Protein AF-A0A7V5J261-F1 (afdb_monomer)

Structure (mmCIF, N/CA/C/O backbone):
data_AF-A0A7V5J261-F1
#
_entry.id   AF-A0A7V5J261-F1
#
loop_
_atom_site.group_PDB
_atom_site.id
_atom_site.type_symbol
_atom_site.label_atom_id
_atom_site.label_alt_id
_atom_site.label_comp_id
_atom_site.label_asym_id
_atom_site.label_entity_id
_atom_site.label_seq_id
_atom_site.pdbx_PDB_ins_code
_atom_site.Cartn_x
_atom_site.Cartn_y
_atom_site.Cartn_z
_atom_site.occupancy
_atom_site.B_iso_or_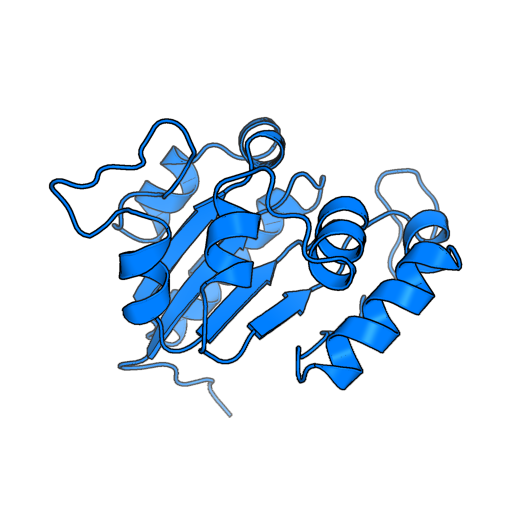equiv
_atom_site.auth_seq_id
_atom_site.auth_comp_id
_atom_site.auth_asym_id
_atom_site.auth_atom_id
_atom_site.pdbx_PDB_model_num
ATOM 1 N N . MET A 1 1 ? -22.155 8.814 -12.019 1.00 53.19 1 MET A N 1
ATOM 2 C CA . MET A 1 1 ? -22.390 8.229 -10.685 1.00 53.19 1 MET A CA 1
ATOM 3 C C . MET A 1 1 ? -21.335 8.821 -9.771 1.00 53.19 1 MET A C 1
ATOM 5 O O . MET A 1 1 ? -20.159 8.635 -10.063 1.00 53.19 1 MET A O 1
ATOM 9 N N . GLU A 1 2 ? -21.714 9.627 -8.778 1.00 73.31 2 GLU A N 1
ATOM 10 C CA . GLU A 1 2 ? -20.748 10.052 -7.756 1.00 73.31 2 GLU A CA 1
ATOM 11 C C . GLU A 1 2 ? -20.344 8.819 -6.943 1.00 73.31 2 GLU A C 1
ATOM 13 O O . GLU A 1 2 ? -21.194 8.033 -6.525 1.00 73.31 2 GLU A O 1
ATOM 18 N N . LEU A 1 3 ? -19.038 8.598 -6.810 1.00 83.12 3 LEU A N 1
ATOM 19 C CA . LEU A 1 3 ? -18.487 7.495 -6.031 1.00 83.12 3 LEU A CA 1
ATOM 20 C C . LEU A 1 3 ? -18.782 7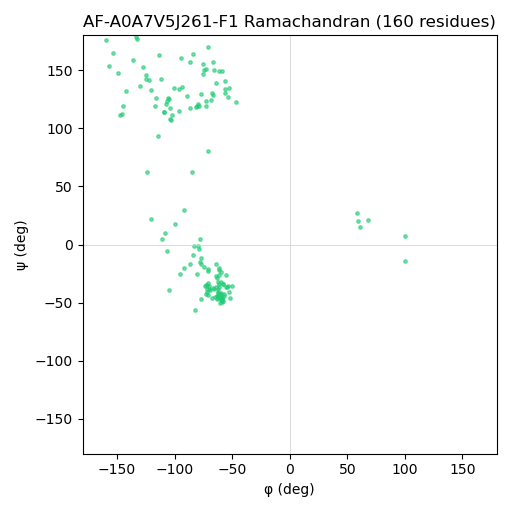.755 -4.545 1.00 83.12 3 LEU A C 1
ATOM 22 O O . LEU A 1 3 ? -18.391 8.802 -4.036 1.00 83.12 3 LEU A O 1
ATOM 26 N N . ASN A 1 4 ? -19.437 6.817 -3.858 1.00 91.19 4 ASN A N 1
ATOM 27 C CA . ASN A 1 4 ? -19.704 6.896 -2.420 1.00 91.19 4 ASN A CA 1
ATOM 28 C C . ASN A 1 4 ? -19.000 5.737 -1.701 1.00 91.19 4 ASN A C 1
ATOM 30 O O . ASN A 1 4 ? -19.273 4.573 -1.984 1.00 91.19 4 ASN A O 1
ATOM 34 N N . LEU A 1 5 ? -18.086 6.081 -0.798 1.00 95.06 5 LEU A N 1
ATOM 35 C CA . LEU A 1 5 ? -17.282 5.183 0.033 1.00 95.06 5 LEU A CA 1
ATOM 36 C C . LEU A 1 5 ? -17.519 5.440 1.530 1.00 95.06 5 LEU A C 1
ATOM 38 O O . LEU A 1 5 ? -16.673 5.122 2.363 1.00 95.06 5 LEU A O 1
ATOM 42 N N . SER A 1 6 ? -18.658 6.038 1.881 1.00 94.88 6 SER A N 1
ATOM 43 C CA . SER A 1 6 ? -19.034 6.286 3.273 1.00 94.88 6 SER A CA 1
ATOM 44 C C . SER A 1 6 ? -19.047 4.977 4.068 1.00 94.88 6 SER A C 1
ATOM 46 O O . SER A 1 6 ? -19.483 3.944 3.559 1.00 94.88 6 SER A O 1
ATOM 48 N N . ASN A 1 7 ? -18.569 5.019 5.315 1.00 94.19 7 ASN A N 1
ATOM 49 C CA . ASN A 1 7 ? -18.398 3.848 6.192 1.00 94.19 7 ASN A CA 1
ATOM 50 C C . ASN A 1 7 ? -17.463 2.757 5.634 1.00 94.19 7 ASN A C 1
ATOM 52 O O . ASN A 1 7 ? -17.549 1.612 6.064 1.00 94.19 7 ASN A O 1
ATOM 56 N N . THR A 1 8 ? -16.588 3.091 4.679 1.00 97.25 8 THR A N 1
ATOM 57 C CA . THR A 1 8 ? -15.565 2.171 4.163 1.00 97.25 8 THR A CA 1
ATOM 58 C C . THR A 1 8 ? -14.198 2.572 4.698 1.00 97.25 8 THR A C 1
ATOM 60 O O . THR A 1 8 ? -13.765 3.712 4.501 1.00 97.25 8 THR A O 1
ATOM 63 N N . LYS A 1 9 ? -13.484 1.632 5.320 1.00 98.12 9 LYS A N 1
ATOM 64 C CA . LYS A 1 9 ? -12.098 1.829 5.749 1.00 98.12 9 LYS A CA 1
ATOM 65 C C . LYS A 1 9 ? -11.127 1.275 4.715 1.00 98.12 9 LYS A C 1
ATOM 67 O O . LYS A 1 9 ? -11.064 0.071 4.479 1.00 98.12 9 LYS A O 1
ATOM 72 N N . ILE A 1 10 ? -10.337 2.146 4.100 1.00 98.56 10 ILE A N 1
ATOM 73 C CA . ILE A 1 10 ? -9.350 1.771 3.086 1.00 98.56 10 ILE A CA 1
ATOM 74 C C . ILE A 1 10 ? -7.959 1.831 3.696 1.00 98.56 10 ILE A C 1
ATOM 76 O O . ILE A 1 10 ? -7.530 2.872 4.190 1.00 98.56 10 ILE A O 1
ATOM 80 N N . LEU A 1 11 ? -7.230 0.722 3.601 1.00 98.81 11 LEU A N 1
ATOM 81 C CA . LEU A 1 11 ? -5.791 0.723 3.805 1.00 98.81 11 LEU A CA 1
ATOM 82 C C . LEU A 1 11 ? -5.111 1.061 2.474 1.00 98.81 11 LEU A C 1
ATOM 84 O O . LEU A 1 11 ? -5.252 0.319 1.503 1.00 98.81 11 LEU A O 1
ATOM 88 N N . LEU A 1 12 ? -4.391 2.177 2.410 1.00 98.88 12 LEU A N 1
ATOM 89 C CA . LEU A 1 12 ? -3.636 2.617 1.241 1.00 98.88 12 LEU A CA 1
ATOM 90 C C . LEU A 1 12 ? -2.144 2.321 1.433 1.00 98.88 12 LEU A C 1
ATOM 92 O O . LEU A 1 12 ? -1.470 2.940 2.252 1.00 98.88 12 LEU A O 1
ATOM 96 N N . GLY A 1 13 ? -1.628 1.381 0.650 1.00 98.88 13 GLY A N 1
ATOM 97 C CA . GLY A 1 13 ? -0.221 1.022 0.569 1.00 98.88 13 GLY A CA 1
ATOM 98 C C . GLY A 1 13 ? 0.532 1.844 -0.470 1.00 98.88 13 GLY A C 1
ATOM 99 O O . GLY A 1 13 ? 0.150 1.871 -1.640 1.00 98.88 13 GLY A O 1
ATOM 100 N N . VAL A 1 14 ? 1.641 2.460 -0.067 1.00 98.88 14 VAL A N 1
ATOM 101 C CA . VAL A 1 14 ? 2.491 3.279 -0.942 1.00 98.88 14 VAL A CA 1
ATOM 102 C C . VAL A 1 14 ? 3.872 2.638 -1.068 1.00 98.88 14 VAL A C 1
ATOM 104 O O . VAL A 1 14 ? 4.542 2.360 -0.071 1.00 98.88 14 VAL A O 1
ATOM 107 N N . THR A 1 15 ? 4.313 2.401 -2.307 1.00 98.81 15 THR A N 1
ATOM 108 C CA . THR A 1 15 ? 5.625 1.800 -2.608 1.00 98.81 15 THR A CA 1
ATOM 109 C C . THR A 1 15 ? 6.563 2.789 -3.311 1.00 98.81 15 THR A C 1
ATOM 111 O O . THR A 1 15 ? 6.125 3.821 -3.820 1.00 98.81 15 THR A O 1
ATOM 114 N N . GLY A 1 16 ? 7.868 2.495 -3.320 1.00 97.81 16 GLY A N 1
ATOM 115 C CA . GLY A 1 16 ? 8.916 3.383 -3.845 1.00 97.81 16 GLY A CA 1
ATOM 116 C C . GLY A 1 16 ? 8.933 3.541 -5.367 1.00 97.81 16 GLY A C 1
ATOM 117 O O . GLY A 1 16 ? 9.747 2.921 -6.045 1.00 97.81 16 GLY A O 1
ATOM 118 N N . SER A 1 17 ? 8.055 4.391 -5.892 1.00 96.56 17 SER A N 1
ATOM 119 C CA . SER A 1 17 ? 7.994 4.808 -7.296 1.00 96.56 17 SER A CA 1
ATOM 120 C C . SER A 1 17 ? 7.984 6.333 -7.378 1.00 96.56 17 SER A C 1
ATOM 122 O O . SER A 1 17 ? 7.427 6.992 -6.501 1.00 96.56 17 SER A O 1
ATOM 124 N N . ILE A 1 18 ? 8.481 6.903 -8.481 1.00 94.00 18 ILE A N 1
ATOM 125 C CA . ILE A 1 18 ? 8.322 8.337 -8.768 1.00 94.00 18 ILE A CA 1
ATOM 126 C C . ILE A 1 18 ? 6.851 8.767 -8.751 1.00 94.00 18 ILE A C 1
ATOM 128 O O . ILE A 1 18 ? 6.543 9.906 -8.433 1.00 94.00 18 ILE A O 1
ATOM 132 N N . SER A 1 19 ? 5.912 7.859 -9.027 1.00 95.25 19 SER A N 1
ATOM 133 C CA . SER A 1 19 ? 4.477 8.139 -8.949 1.00 95.25 19 SER A CA 1
ATOM 134 C C . SER A 1 19 ? 3.913 8.141 -7.521 1.00 95.25 19 SER A C 1
ATOM 136 O O . SER A 1 19 ? 2.700 8.277 -7.376 1.00 95.25 19 SER A O 1
ATOM 138 N N . ALA A 1 20 ? 4.732 7.991 -6.473 1.00 97.75 20 ALA A N 1
ATOM 139 C CA . ALA A 1 20 ? 4.277 7.996 -5.080 1.00 97.75 20 ALA A CA 1
ATOM 140 C C . ALA A 1 20 ? 3.551 9.297 -4.703 1.00 97.75 20 ALA A C 1
ATOM 142 O O . ALA A 1 20 ? 2.552 9.241 -3.996 1.00 97.75 20 ALA A O 1
ATOM 143 N N . TYR A 1 21 ? 3.945 10.453 -5.254 1.00 96.56 21 TYR A N 1
ATOM 144 C CA . TYR A 1 21 ? 3.227 11.719 -5.020 1.00 96.56 21 TYR A CA 1
ATOM 145 C C . TYR A 1 21 ? 1.769 11.688 -5.510 1.00 96.56 21 TYR A C 1
ATOM 147 O O . TYR A 1 21 ? 0.917 12.384 -4.964 1.00 96.56 21 TYR A O 1
ATOM 155 N N . LYS A 1 22 ? 1.443 10.853 -6.509 1.00 97.06 22 LYS A N 1
ATOM 156 C CA . LYS A 1 22 ? 0.060 10.685 -6.986 1.00 97.06 22 LYS A CA 1
ATOM 157 C C . LYS A 1 22 ? -0.805 9.936 -5.972 1.00 97.06 22 LYS A C 1
ATOM 159 O O . LYS A 1 22 ? -2.023 10.088 -6.006 1.00 97.06 22 LYS A O 1
ATOM 164 N N . ALA A 1 23 ? -0.204 9.172 -5.056 1.00 98.19 23 ALA A N 1
ATOM 165 C CA . ALA A 1 23 ? -0.936 8.510 -3.981 1.00 98.19 23 ALA A CA 1
ATOM 166 C C . ALA A 1 23 ? -1.585 9.524 -3.020 1.00 98.19 23 ALA A C 1
ATOM 168 O O . ALA A 1 23 ? -2.646 9.237 -2.473 1.00 98.19 23 ALA A O 1
ATOM 169 N N . CYS A 1 24 ? -1.023 10.732 -2.882 1.00 98.19 24 CYS A N 1
ATOM 170 C CA . CYS A 1 24 ? -1.649 11.824 -2.132 1.00 98.19 24 CYS A CA 1
ATOM 171 C C . CYS A 1 24 ? -3.005 12.219 -2.736 1.00 98.19 24 CYS A C 1
ATOM 173 O O . CYS A 1 24 ? -3.984 12.395 -2.013 1.00 98.19 24 CYS A O 1
ATOM 175 N N . GLU A 1 25 ? -3.084 12.307 -4.068 1.00 97.44 25 GLU A N 1
ATOM 176 C CA . GLU A 1 25 ? -4.343 12.609 -4.756 1.00 97.44 25 GLU A CA 1
ATOM 177 C C . GLU A 1 25 ? -5.323 11.436 -4.665 1.00 97.44 25 GLU A C 1
ATOM 179 O O . GLU A 1 25 ? -6.511 11.652 -4.442 1.00 97.44 25 GLU A O 1
ATOM 184 N N . VAL A 1 26 ? -4.839 10.192 -4.756 1.00 97.44 26 VAL A N 1
ATOM 185 C CA . VAL A 1 26 ? -5.673 8.999 -4.530 1.00 97.44 26 VAL A CA 1
ATOM 186 C C . VAL A 1 26 ? -6.302 9.031 -3.134 1.00 97.44 26 VAL A C 1
ATOM 188 O O . VAL A 1 26 ? -7.517 8.876 -3.020 1.00 97.44 26 VAL A O 1
ATOM 191 N N . ALA A 1 27 ? -5.512 9.299 -2.089 1.00 98.25 27 ALA A N 1
ATOM 192 C CA . ALA A 1 27 ? -6.013 9.437 -0.723 1.00 98.25 27 ALA A CA 1
ATOM 193 C C . ALA A 1 27 ? -7.065 10.553 -0.625 1.00 98.25 27 ALA A C 1
ATOM 195 O O . ALA A 1 27 ? -8.156 10.331 -0.104 1.00 98.25 27 ALA A O 1
ATOM 196 N N . ARG A 1 28 ? -6.784 11.731 -1.199 1.00 97.56 28 ARG A N 1
ATOM 197 C CA . ARG A 1 28 ? -7.713 12.870 -1.201 1.00 97.56 28 ARG A CA 1
ATOM 198 C C . ARG A 1 28 ? -9.041 12.539 -1.885 1.00 97.56 28 ARG A C 1
ATOM 200 O O . ARG A 1 28 ? -10.095 12.921 -1.383 1.00 97.56 28 ARG A O 1
ATOM 207 N N . LEU A 1 29 ? -9.007 11.823 -3.009 1.00 97.19 29 LEU A N 1
ATOM 208 C CA . LEU A 1 29 ? -10.208 11.406 -3.736 1.00 97.19 29 LEU A CA 1
ATOM 209 C C . LEU A 1 29 ? -11.018 10.355 -2.964 1.00 97.19 29 LEU A C 1
ATOM 211 O O . LEU A 1 29 ? -12.244 10.444 -2.947 1.00 97.19 29 LEU A O 1
ATOM 215 N N . MET A 1 30 ? -10.360 9.407 -2.290 1.00 97.50 30 MET A N 1
ATOM 216 C CA . MET A 1 30 ? -11.027 8.433 -1.414 1.00 97.50 30 MET A CA 1
ATOM 217 C C . MET A 1 30 ? -11.710 9.117 -0.223 1.00 97.50 30 MET A C 1
ATOM 219 O O . MET A 1 30 ? -12.876 8.839 0.052 1.00 97.50 30 MET A O 1
ATOM 223 N N . ILE A 1 31 ? -11.027 10.068 0.424 1.00 97.44 31 ILE A N 1
ATOM 224 C CA . ILE A 1 31 ? -11.584 10.871 1.525 1.00 97.44 31 ILE A CA 1
ATOM 225 C C . ILE A 1 31 ? -12.769 11.705 1.037 1.00 97.44 31 ILE A C 1
ATOM 227 O O . ILE A 1 31 ? -13.813 11.732 1.681 1.00 97.44 31 ILE A O 1
ATOM 231 N N . LYS A 1 32 ? -12.649 12.354 -0.130 1.00 96.75 32 LYS A N 1
ATOM 232 C CA . LYS A 1 32 ? -13.745 13.130 -0.731 1.00 96.75 32 LYS A CA 1
ATOM 233 C C . LYS A 1 32 ? -14.975 12.261 -1.019 1.00 96.75 32 LYS A C 1
ATOM 235 O O . LYS A 1 32 ? -16.093 12.753 -0.926 1.00 96.75 32 LYS A O 1
ATOM 240 N N . ALA A 1 33 ? -14.771 10.988 -1.353 1.00 97.06 33 ALA A N 1
ATOM 241 C CA . ALA A 1 33 ? -15.842 10.013 -1.530 1.00 97.06 33 ALA A CA 1
ATOM 242 C C . ALA A 1 33 ? -16.401 9.460 -0.199 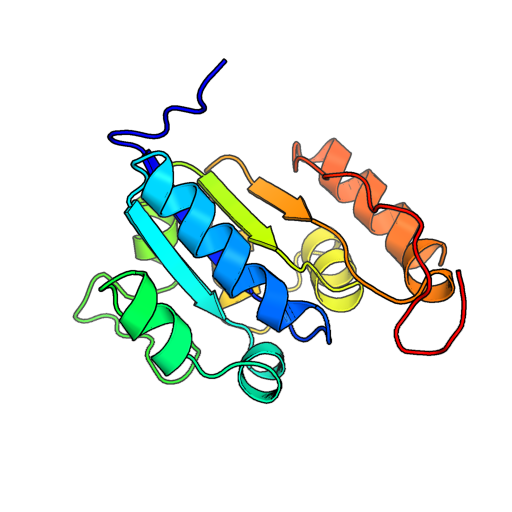1.00 97.06 33 ALA A C 1
ATOM 244 O O . ALA A 1 33 ? -17.367 8.702 -0.230 1.00 97.06 33 ALA A O 1
ATOM 245 N N . GLY A 1 34 ? -15.834 9.832 0.954 1.00 97.00 34 GLY A N 1
ATOM 246 C CA . GLY A 1 34 ? -16.321 9.477 2.292 1.00 97.00 34 GLY A CA 1
ATOM 247 C C . GLY A 1 34 ? -15.594 8.317 2.979 1.00 97.00 34 GLY A C 1
ATOM 248 O O . GLY A 1 34 ? -16.045 7.882 4.036 1.00 97.00 34 GLY A O 1
ATOM 249 N N . ALA A 1 35 ? -14.492 7.812 2.414 1.00 98.00 35 ALA A N 1
ATOM 250 C CA . ALA A 1 35 ? -13.722 6.731 3.031 1.00 98.00 35 ALA A CA 1
ATOM 251 C C . ALA A 1 35 ? -12.874 7.217 4.220 1.00 98.00 35 ALA A C 1
ATOM 253 O O . ALA A 1 35 ? -12.286 8.300 4.173 1.00 98.00 35 ALA A O 1
ATOM 254 N N . GLU A 1 36 ? -12.706 6.362 5.230 1.00 98.12 36 GLU A N 1
ATOM 255 C CA . GLU A 1 36 ? -11.616 6.487 6.203 1.00 98.12 36 GLU A CA 1
ATOM 256 C C . GLU A 1 36 ? -10.347 5.895 5.578 1.00 98.12 36 GLU A C 1
ATOM 258 O O . GLU A 1 36 ? -10.320 4.716 5.224 1.00 98.12 36 GLU A O 1
ATOM 263 N N . VAL A 1 37 ? -9.293 6.700 5.419 1.00 98.50 37 VAL A N 1
ATOM 264 C CA . VAL A 1 37 ? -8.054 6.261 4.761 1.00 98.50 37 VAL A CA 1
ATOM 265 C C . VAL A 1 37 ? -6.937 6.121 5.784 1.00 98.50 37 VAL A C 1
ATOM 267 O O . VAL A 1 37 ? -6.448 7.102 6.337 1.00 98.50 37 VAL A O 1
ATOM 270 N N . GLN A 1 38 ? -6.497 4.888 5.987 1.00 98.56 38 GLN A N 1
ATOM 271 C CA . GLN A 1 38 ? -5.321 4.539 6.768 1.00 98.56 38 GLN A CA 1
ATOM 272 C C . GLN A 1 38 ? -4.167 4.263 5.800 1.00 98.56 38 GLN A C 1
ATOM 274 O O . GLN A 1 38 ? -4.363 3.571 4.807 1.00 98.56 38 GLN A O 1
ATOM 279 N N . VAL A 1 39 ? -2.965 4.785 6.051 1.00 98.81 39 VAL A N 1
ATOM 280 C CA . VAL A 1 39 ? -1.836 4.651 5.110 1.00 98.81 39 VAL A CA 1
ATOM 281 C C . VAL A 1 39 ? -0.748 3.755 5.690 1.00 98.81 39 VAL A C 1
ATOM 283 O O . VAL A 1 39 ? -0.476 3.797 6.890 1.00 98.81 39 VAL A O 1
ATOM 286 N N . ILE A 1 40 ? -0.132 2.955 4.819 1.00 98.88 40 ILE A N 1
ATOM 287 C CA . ILE A 1 40 ? 1.054 2.142 5.089 1.00 98.88 40 ILE A CA 1
ATOM 288 C C . ILE A 1 40 ? 2.103 2.369 3.997 1.00 98.88 40 ILE A C 1
ATOM 290 O O . ILE A 1 40 ? 1.776 2.408 2.809 1.00 98.88 40 ILE A O 1
ATOM 294 N N . MET A 1 41 ? 3.370 2.525 4.373 1.00 98.81 41 MET A N 1
ATOM 295 C CA . MET A 1 41 ? 4.444 2.864 3.434 1.00 98.81 41 MET A CA 1
ATOM 296 C C . MET A 1 41 ? 5.589 1.853 3.494 1.00 98.81 41 MET A C 1
ATOM 298 O O . MET A 1 41 ? 5.953 1.363 4.557 1.00 98.81 41 MET A O 1
ATOM 302 N N . THR A 1 42 ? 6.184 1.546 2.338 1.00 98.81 42 THR A N 1
ATOM 303 C CA . THR A 1 42 ? 7.510 0.898 2.308 1.00 98.81 42 THR A CA 1
ATOM 304 C C . THR A 1 42 ? 8.606 1.915 2.647 1.00 98.81 42 THR A C 1
ATOM 306 O O . THR A 1 42 ? 8.447 3.073 2.247 1.00 98.81 42 THR A O 1
ATOM 309 N N . PRO A 1 43 ? 9.778 1.495 3.163 1.00 98.00 43 PRO A N 1
ATOM 310 C CA . PRO A 1 43 ? 10.917 2.400 3.363 1.00 98.00 43 PRO A CA 1
ATOM 311 C C . PRO A 1 43 ? 11.322 3.172 2.093 1.00 98.00 43 PRO A C 1
ATOM 313 O O . PRO A 1 43 ? 11.669 4.350 2.127 1.00 98.00 43 PRO A O 1
ATOM 316 N N . ASN A 1 44 ? 11.215 2.539 0.918 1.00 98.25 44 ASN A N 1
ATOM 317 C CA . ASN A 1 44 ? 11.520 3.196 -0.357 1.00 98.25 44 ASN A CA 1
ATOM 318 C C . ASN A 1 44 ? 10.488 4.259 -0.767 1.00 98.25 44 ASN A C 1
ATOM 320 O O . ASN A 1 44 ? 10.821 5.129 -1.566 1.00 98.25 44 ASN A O 1
ATOM 324 N N . ALA A 1 45 ? 9.251 4.200 -0.266 1.00 98.44 45 ALA A N 1
ATOM 325 C CA . ALA A 1 45 ? 8.229 5.212 -0.544 1.00 98.44 45 ALA A CA 1
ATOM 326 C C . ALA A 1 45 ? 8.512 6.516 0.208 1.00 98.44 45 ALA A C 1
ATOM 328 O O . ALA A 1 45 ? 8.328 7.593 -0.358 1.00 98.44 45 ALA A O 1
ATOM 329 N N . GLU A 1 46 ? 9.039 6.411 1.432 1.00 98.00 46 GLU A N 1
ATOM 330 C CA . GLU A 1 46 ? 9.392 7.552 2.288 1.00 98.00 46 GLU A CA 1
ATOM 331 C C . GLU A 1 46 ? 10.475 8.452 1.668 1.00 98.00 46 GLU A C 1
ATOM 333 O O . GLU A 1 46 ? 10.574 9.633 1.990 1.00 98.00 46 GLU A O 1
ATOM 338 N N . ARG A 1 47 ? 11.243 7.924 0.704 1.00 97.25 47 ARG A N 1
ATOM 339 C CA . ARG A 1 47 ? 12.229 8.682 -0.085 1.00 97.25 47 ARG A CA 1
ATOM 340 C C . ARG A 1 47 ? 11.607 9.602 -1.140 1.00 97.25 47 ARG A C 1
ATOM 342 O O . ARG A 1 47 ? 12.298 10.489 -1.632 1.00 97.25 47 ARG A O 1
ATOM 349 N N . PHE A 1 48 ? 10.350 9.372 -1.524 1.00 97.88 48 PHE A N 1
ATOM 350 C CA . PHE A 1 48 ? 9.637 10.168 -2.531 1.00 97.88 48 PHE A CA 1
ATOM 351 C C . PHE A 1 48 ? 8.604 11.104 -1.903 1.00 97.88 48 PHE A C 1
ATOM 353 O O . PHE A 1 48 ? 8.431 12.227 -2.368 1.00 97.88 48 PHE A O 1
ATOM 360 N N . VAL A 1 49 ? 7.900 10.635 -0.872 1.00 97.75 49 VAL A N 1
ATOM 361 C CA . VAL A 1 49 ? 6.882 11.395 -0.139 1.00 97.75 49 VAL A CA 1
ATOM 362 C C . VAL A 1 49 ? 7.000 11.031 1.333 1.00 97.75 49 VAL A C 1
ATOM 364 O O . VAL A 1 49 ? 7.060 9.851 1.657 1.00 97.75 49 VAL A O 1
ATOM 367 N N . SER A 1 50 ? 7.020 12.016 2.227 1.00 97.88 50 SER A N 1
ATOM 368 C CA . SER A 1 50 ? 7.098 11.759 3.668 1.00 97.88 50 SER A CA 1
ATOM 369 C C . SER A 1 50 ? 5.769 11.256 4.241 1.00 97.88 50 SER A C 1
ATOM 371 O O . SER A 1 50 ? 4.695 11.673 3.795 1.00 97.88 50 SER A O 1
ATOM 373 N N . ALA A 1 51 ? 5.840 10.439 5.296 1.00 98.19 51 ALA A N 1
ATOM 374 C CA . ALA A 1 51 ? 4.675 10.013 6.073 1.00 98.19 51 ALA A CA 1
ATOM 375 C C . ALA A 1 51 ? 3.828 11.206 6.562 1.00 98.19 51 ALA A C 1
ATOM 377 O O . ALA A 1 51 ? 2.609 11.196 6.404 1.00 98.19 51 ALA A O 1
ATOM 378 N N . LEU A 1 52 ? 4.476 12.287 7.017 1.00 98.31 52 LEU A N 1
ATOM 379 C CA . LEU A 1 52 ? 3.823 13.528 7.461 1.00 98.31 52 LEU A CA 1
ATOM 380 C C . LEU A 1 52 ? 2.805 14.082 6.446 1.00 98.31 52 LEU A C 1
ATOM 382 O O . LEU A 1 52 ? 1.766 14.617 6.830 1.00 98.31 52 LEU A O 1
ATOM 386 N N . THR A 1 53 ? 3.081 13.946 5.144 1.00 98.44 53 THR A N 1
ATOM 387 C CA . THR A 1 53 ? 2.149 14.386 4.092 1.00 98.44 53 THR A CA 1
ATOM 388 C C . THR A 1 53 ? 0.824 13.634 4.184 1.00 98.44 53 THR A C 1
ATOM 390 O O . THR A 1 53 ? -0.243 14.238 4.095 1.00 98.44 53 THR A O 1
ATOM 393 N N . PHE A 1 54 ? 0.880 12.317 4.380 1.00 98.62 54 PHE A N 1
ATOM 394 C CA . PHE A 1 54 ? -0.313 11.492 4.502 1.00 98.62 54 PHE A CA 1
ATOM 395 C C . PHE A 1 54 ? -1.028 11.733 5.827 1.00 98.62 54 PHE A C 1
ATOM 397 O O . PHE A 1 54 ? -2.242 11.882 5.802 1.00 98.62 54 PHE A O 1
ATOM 404 N N . GLU A 1 55 ? -0.308 11.880 6.940 1.00 98.31 55 GLU A N 1
ATOM 405 C CA . GLU A 1 55 ? -0.913 12.205 8.242 1.00 98.31 55 GLU A CA 1
ATOM 406 C C . GLU A 1 55 ? -1.718 13.510 8.187 1.00 98.31 55 GLU A C 1
ATOM 408 O O . GLU A 1 55 ? -2.847 13.588 8.679 1.00 98.31 55 GLU A O 1
ATOM 413 N N . ALA A 1 56 ? -1.171 14.535 7.524 1.00 98.12 56 ALA A N 1
ATOM 414 C CA . ALA A 1 56 ? -1.852 15.811 7.334 1.00 98.12 56 ALA A CA 1
ATOM 415 C C . ALA A 1 56 ? -3.125 15.683 6.475 1.00 98.12 56 ALA A C 1
ATOM 417 O O . ALA A 1 56 ? -4.115 16.371 6.744 1.00 98.12 56 ALA A O 1
ATOM 418 N N . LEU A 1 57 ? -3.107 14.813 5.459 1.00 97.88 57 LEU A N 1
ATOM 419 C CA . LEU A 1 57 ? -4.233 14.582 4.549 1.00 97.88 57 LEU A CA 1
ATOM 420 C C . LEU A 1 57 ? -5.329 13.717 5.177 1.00 97.88 57 LEU A C 1
ATOM 422 O O . LEU A 1 57 ? -6.506 14.052 5.061 1.00 97.88 57 LEU A O 1
ATOM 426 N N . THR A 1 58 ? -4.958 12.607 5.815 1.00 97.69 58 THR A N 1
ATOM 427 C CA . THR A 1 58 ? -5.896 11.584 6.297 1.00 97.69 58 THR A CA 1
ATOM 428 C C . THR A 1 58 ? -6.354 11.810 7.728 1.00 97.69 58 THR A C 1
ATOM 430 O O . THR A 1 58 ? -7.385 11.267 8.117 1.00 97.69 58 THR A O 1
ATOM 433 N N . ARG A 1 59 ? -5.608 12.601 8.512 1.00 97.12 59 ARG A N 1
ATOM 434 C CA . ARG A 1 59 ? -5.792 12.739 9.967 1.00 97.12 59 ARG A CA 1
ATOM 435 C C . ARG A 1 59 ? -5.661 11.406 10.716 1.00 97.12 59 ARG A C 1
ATOM 437 O O . ARG A 1 59 ? -6.234 11.249 11.788 1.00 97.12 59 ARG A O 1
ATOM 444 N N . GLN A 1 60 ? -4.892 10.474 10.155 1.00 97.44 60 GLN A N 1
ATOM 445 C CA . GLN A 1 60 ? -4.562 9.176 10.742 1.00 97.44 60 GLN A CA 1
ATOM 446 C C . GLN A 1 60 ? -3.037 9.017 10.804 1.00 97.44 60 GLN A C 1
ATOM 448 O O . GLN A 1 60 ? -2.357 9.501 9.894 1.00 97.44 60 GLN A O 1
ATOM 453 N N . PRO A 1 61 ? -2.482 8.337 11.824 1.00 97.81 61 PRO A N 1
ATOM 454 C CA . PRO A 1 61 ? -1.055 8.016 11.852 1.00 97.81 61 PRO A CA 1
ATOM 455 C C . PRO A 1 61 ? -0.695 7.124 10.662 1.00 97.81 61 PRO A C 1
ATOM 457 O O . PRO A 1 61 ? -1.524 6.336 10.216 1.00 97.81 61 PRO A O 1
ATOM 460 N N . VAL A 1 62 ? 0.525 7.205 10.140 1.00 98.62 62 VAL A N 1
ATOM 461 C CA . VAL A 1 62 ? 0.967 6.340 9.031 1.00 98.62 62 VAL A CA 1
ATOM 462 C C . VAL A 1 62 ? 1.735 5.144 9.578 1.00 98.62 62 VAL A C 1
ATOM 464 O O . VAL A 1 62 ? 2.628 5.317 10.403 1.00 98.62 62 VAL A O 1
ATOM 467 N N . LEU A 1 63 ? 1.430 3.935 9.096 1.00 98.81 63 LEU A N 1
ATOM 468 C CA . LEU A 1 63 ? 2.207 2.742 9.431 1.00 98.81 63 LEU A CA 1
ATOM 469 C C . LEU A 1 63 ? 3.462 2.652 8.549 1.00 98.81 63 LEU A C 1
ATOM 471 O O . LEU A 1 63 ? 3.384 2.522 7.326 1.00 98.81 63 LEU A O 1
ATOM 475 N N . THR A 1 64 ? 4.619 2.683 9.189 1.00 98.62 64 THR A N 1
ATOM 476 C CA . THR A 1 64 ? 5.943 2.426 8.621 1.00 98.62 64 THR A CA 1
ATOM 477 C C . THR A 1 64 ? 6.682 1.462 9.552 1.00 98.62 64 THR A C 1
ATOM 479 O O . THR A 1 64 ? 6.178 1.093 10.613 1.00 98.62 64 THR A O 1
ATOM 482 N N . GLU A 1 65 ? 7.893 1.048 9.184 1.00 97.25 65 GLU A N 1
ATOM 483 C CA . GLU A 1 65 ? 8.725 0.220 10.070 1.00 97.25 65 GLU A CA 1
ATOM 484 C C . GLU A 1 65 ? 9.106 0.949 11.368 1.00 97.25 65 GLU A C 1
ATOM 486 O O . GLU A 1 65 ? 9.285 0.313 12.401 1.00 97.25 65 GLU A O 1
ATOM 491 N N . SER A 1 66 ? 9.208 2.282 11.338 1.00 97.12 66 SER A N 1
ATOM 492 C CA . SER A 1 66 ? 9.579 3.089 12.505 1.00 97.12 66 SER A CA 1
ATOM 493 C C . SER A 1 66 ? 8.396 3.467 13.396 1.00 97.12 66 SER A C 1
ATOM 495 O O . SER A 1 66 ? 8.614 3.861 14.542 1.00 97.12 66 SER A O 1
ATOM 497 N N . THR A 1 67 ? 7.163 3.361 12.896 1.00 98.12 67 THR A N 1
ATOM 498 C CA . THR A 1 67 ? 5.949 3.729 13.641 1.00 98.12 67 THR A CA 1
ATOM 499 C C . THR A 1 67 ? 5.127 2.531 14.108 1.00 98.12 67 THR A C 1
ATOM 501 O O . THR A 1 67 ? 4.155 2.727 14.838 1.00 98.12 67 THR A O 1
ATOM 504 N N . GLU A 1 68 ? 5.494 1.302 13.724 1.00 98.06 68 GLU A N 1
ATOM 505 C CA . GLU A 1 68 ? 4.797 0.104 14.190 1.00 98.06 68 GLU A CA 1
ATOM 506 C C . GLU A 1 68 ? 4.776 0.032 15.725 1.00 98.06 68 GLU A C 1
ATOM 508 O O . GLU A 1 68 ? 5.800 0.157 16.399 1.00 98.06 68 GLU A O 1
ATOM 513 N N . SER A 1 69 ? 3.588 -0.204 16.284 1.00 97.94 69 SER A N 1
ATOM 514 C CA . SER A 1 69 ? 3.394 -0.300 17.724 1.00 97.94 69 SER A CA 1
ATOM 515 C C . SER A 1 69 ? 2.330 -1.325 18.103 1.00 97.94 69 SER A C 1
ATOM 517 O O . SER A 1 69 ? 1.146 -1.167 17.802 1.00 97.94 69 SER A O 1
ATOM 519 N N . TRP A 1 70 ? 2.755 -2.332 18.869 1.00 97.06 70 TRP A N 1
ATOM 520 C CA . TRP A 1 70 ? 1.905 -3.386 19.436 1.00 97.06 70 TRP A CA 1
ATOM 521 C C . TRP A 1 70 ? 1.089 -2.947 20.660 1.00 97.06 70 TRP A C 1
ATOM 523 O O . TRP A 1 70 ? 0.193 -3.670 21.083 1.00 97.06 70 TRP A O 1
ATOM 533 N N . SER A 1 71 ? 1.370 -1.774 21.237 1.00 96.88 71 SER A N 1
ATOM 534 C CA . SER A 1 71 ? 0.520 -1.176 22.280 1.00 96.88 71 SER A CA 1
ATOM 535 C C . SER A 1 71 ? -0.668 -0.399 21.702 1.00 96.88 71 SER A C 1
ATOM 537 O O . SER A 1 71 ? -1.485 0.137 22.449 1.00 96.88 71 SER A O 1
ATOM 539 N N . SER A 1 72 ? -0.770 -0.340 20.372 1.00 95.38 72 SER A N 1
ATOM 540 C CA . SER A 1 72 ? -1.830 0.326 19.622 1.00 95.38 72 SER A CA 1
ATOM 541 C C . SER A 1 72 ? -2.348 -0.583 18.500 1.00 95.38 72 SER A C 1
ATOM 543 O O . SER A 1 72 ? -1.823 -1.670 18.269 1.00 95.38 72 SER A O 1
ATOM 545 N N . THR A 1 73 ? -3.347 -0.117 17.751 1.00 94.62 73 THR A N 1
ATOM 546 C CA . THR A 1 73 ? -3.822 -0.793 16.533 1.00 94.62 73 THR A CA 1
ATOM 547 C C . THR A 1 73 ? -2.934 -0.533 15.306 1.00 94.62 73 THR A C 1
ATOM 549 O O . THR A 1 73 ? -3.203 -1.073 14.231 1.00 94.62 73 THR A O 1
ATOM 552 N N . LEU A 1 74 ? -1.875 0.277 15.440 1.00 97.50 74 LEU A N 1
ATOM 553 C CA . LEU A 1 74 ? -0.934 0.622 14.370 1.00 97.50 74 LEU A CA 1
ATOM 554 C C . LEU A 1 74 ? 0.165 -0.446 14.234 1.00 97.50 74 LEU A C 1
ATOM 556 O O . LEU A 1 74 ? 1.348 -0.184 14.432 1.00 97.50 74 LEU A O 1
ATOM 560 N N . ASN A 1 75 ? -0.239 -1.669 13.907 1.00 98.25 75 ASN A N 1
ATOM 561 C CA . ASN A 1 75 ? 0.654 -2.779 13.575 1.00 98.25 75 ASN A CA 1
ATOM 562 C C . ASN A 1 75 ? 0.125 -3.527 12.346 1.00 98.25 75 ASN A C 1
ATOM 564 O O . ASN A 1 75 ? -1.064 -3.436 12.022 1.00 98.25 75 ASN A O 1
ATOM 568 N N . HIS A 1 76 ? 0.993 -4.269 11.656 1.00 97.88 76 HIS A N 1
ATOM 569 C CA . HIS A 1 76 ? 0.641 -4.918 10.385 1.00 97.88 76 HIS A CA 1
ATOM 570 C C . HIS A 1 76 ? -0.527 -5.913 10.479 1.00 97.88 76 HIS A C 1
ATOM 572 O O . HIS A 1 76 ? -1.206 -6.166 9.481 1.00 97.88 76 HIS A O 1
ATOM 578 N N . ILE A 1 77 ? -0.798 -6.474 11.660 1.00 98.31 77 ILE A N 1
ATOM 579 C CA . ILE A 1 77 ? -1.899 -7.416 11.863 1.00 98.31 77 ILE A CA 1
ATOM 580 C C . ILE A 1 77 ? -3.218 -6.672 12.066 1.00 98.31 77 ILE A C 1
ATOM 582 O O . ILE A 1 77 ? -4.173 -6.912 11.323 1.00 98.31 77 ILE A O 1
ATOM 586 N N . ASP A 1 78 ? -3.301 -5.770 13.040 1.00 98.12 78 ASP A N 1
ATOM 587 C CA . ASP A 1 78 ? -4.574 -5.146 13.415 1.00 98.12 78 ASP A CA 1
ATOM 588 C C . ASP A 1 78 ? -5.069 -4.149 12.369 1.00 98.12 78 ASP A C 1
ATOM 590 O O . ASP A 1 78 ? -6.267 -4.110 12.070 1.00 98.12 78 ASP A O 1
ATOM 594 N N . ILE A 1 79 ? -4.152 -3.437 11.710 1.00 97.50 79 ILE A N 1
ATOM 595 C CA . ILE A 1 79 ? -4.491 -2.539 10.602 1.00 97.50 79 ILE A CA 1
ATOM 596 C C . ILE A 1 79 ? -5.123 -3.303 9.428 1.00 97.50 79 ILE A C 1
ATOM 598 O O . ILE A 1 79 ? -6.065 -2.818 8.800 1.00 97.50 79 ILE A O 1
ATOM 602 N N . SER A 1 80 ? -4.647 -4.529 9.165 1.00 96.50 80 SER A N 1
ATOM 603 C CA . SER A 1 80 ? -5.156 -5.378 8.085 1.00 96.50 80 SER A CA 1
ATOM 604 C C . SER A 1 80 ? -6.546 -5.927 8.409 1.00 96.50 80 SER A C 1
ATOM 606 O O . SER A 1 80 ? -7.414 -5.968 7.537 1.00 96.50 80 SER A O 1
ATOM 608 N N . LYS A 1 81 ? -6.798 -6.287 9.676 1.00 96.88 81 LYS A N 1
ATOM 609 C CA . LYS A 1 81 ? -8.119 -6.732 10.145 1.00 96.88 81 LYS A CA 1
ATOM 610 C C . LYS A 1 81 ? -9.143 -5.604 10.105 1.00 96.88 81 LYS A C 1
ATOM 612 O O . LYS A 1 81 ? -10.307 -5.870 9.811 1.00 96.88 81 LYS A O 1
ATOM 617 N N . GLY A 1 82 ? -8.715 -4.382 10.422 1.00 95.38 82 GLY A N 1
ATOM 618 C CA . GLY A 1 82 ? -9.579 -3.212 10.533 1.00 95.38 82 GLY A CA 1
ATOM 619 C C . GLY A 1 82 ? -9.992 -2.582 9.203 1.00 95.38 82 GLY A C 1
ATOM 620 O O . GLY A 1 82 ? -10.920 -1.785 9.204 1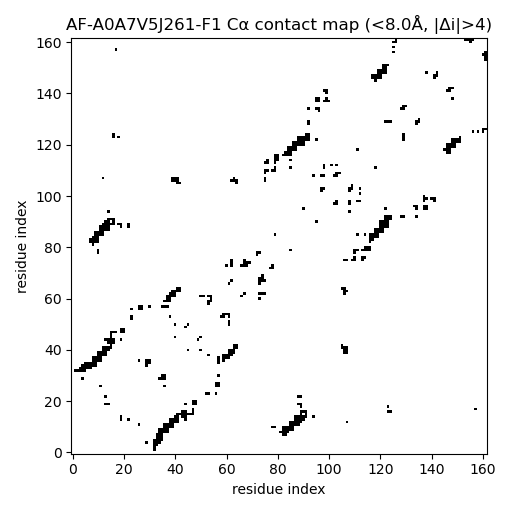.00 95.38 82 GLY A O 1
ATOM 621 N N . CYS A 1 83 ? -9.334 -2.899 8.085 1.00 97.81 83 CYS A N 1
ATOM 622 C CA . CYS A 1 83 ? -9.701 -2.353 6.775 1.00 97.81 83 CYS A CA 1
ATOM 623 C C . CYS A 1 83 ? -10.789 -3.177 6.073 1.00 97.81 83 CYS A C 1
ATOM 625 O O . CYS A 1 83 ? -10.935 -4.366 6.331 1.00 97.81 83 CYS A O 1
ATOM 627 N N . ASP A 1 84 ? -11.526 -2.564 5.151 1.00 98.44 84 ASP A N 1
ATOM 628 C CA . ASP A 1 84 ? -12.479 -3.233 4.259 1.00 98.44 84 ASP A CA 1
ATOM 629 C C . ASP A 1 84 ? -11.862 -3.584 2.909 1.00 98.44 84 ASP A C 1
ATOM 631 O O . ASP A 1 84 ? -12.283 -4.541 2.264 1.00 98.44 84 ASP A O 1
ATOM 635 N N . ALA A 1 85 ? -10.833 -2.841 2.503 1.00 98.38 85 ALA A N 1
ATOM 636 C CA . ALA A 1 85 ? -10.018 -3.128 1.336 1.00 98.38 85 ALA A CA 1
ATOM 637 C C . ALA A 1 85 ? -8.585 -2.634 1.548 1.00 98.38 85 ALA A C 1
ATOM 639 O O . ALA A 1 85 ? -8.356 -1.594 2.173 1.00 98.38 85 ALA A O 1
ATOM 640 N N . PHE A 1 86 ? -7.630 -3.352 0.959 1.00 98.75 86 PHE A N 1
ATOM 641 C CA . PHE A 1 86 ? -6.237 -2.937 0.891 1.00 98.75 86 PHE A CA 1
ATOM 642 C C . PHE A 1 86 ? -5.898 -2.557 -0.554 1.00 98.75 86 PHE A C 1
ATOM 644 O O . PHE A 1 86 ? -5.921 -3.391 -1.455 1.00 98.75 86 PHE A O 1
ATOM 651 N N . VAL A 1 87 ? -5.600 -1.282 -0.790 1.00 98.75 87 VAL A N 1
ATOM 652 C CA . VAL A 1 87 ? -5.207 -0.741 -2.093 1.00 98.75 87 VAL A CA 1
ATOM 653 C C . VAL A 1 87 ? -3.721 -0.405 -2.073 1.00 98.75 87 VAL A C 1
ATOM 655 O O . VAL A 1 87 ? -3.307 0.440 -1.294 1.00 98.75 87 VAL A O 1
ATOM 658 N N . ILE A 1 88 ? -2.911 -0.996 -2.948 1.00 98.81 88 ILE A N 1
ATOM 659 C CA . ILE A 1 88 ? -1.495 -0.641 -3.117 1.00 98.81 88 ILE A CA 1
ATOM 660 C C . ILE A 1 88 ? -1.352 0.212 -4.378 1.00 98.81 88 ILE A C 1
ATOM 662 O O . ILE A 1 88 ? -1.459 -0.292 -5.500 1.00 98.81 88 ILE A O 1
ATOM 666 N N . ALA A 1 89 ? -1.116 1.510 -4.200 1.00 98.31 89 ALA A N 1
ATOM 667 C CA . ALA A 1 89 ? -1.029 2.481 -5.282 1.00 98.31 89 ALA A CA 1
ATOM 668 C C . ALA A 1 89 ? -0.029 3.601 -4.932 1.00 98.31 89 ALA A C 1
ATOM 670 O O . ALA A 1 89 ? -0.324 4.429 -4.073 1.00 98.31 89 ALA A O 1
ATOM 671 N N . PRO A 1 90 ? 1.131 3.683 -5.610 1.00 98.25 90 PRO A N 1
ATOM 672 C CA . PRO A 1 90 ? 1.619 2.763 -6.639 1.00 98.25 90 PRO A CA 1
ATOM 673 C C . PRO A 1 90 ? 2.089 1.415 -6.077 1.00 98.25 90 PRO A C 1
ATOM 675 O O . PRO A 1 90 ? 2.634 1.357 -4.975 1.00 98.25 90 PRO A O 1
ATOM 678 N N . ALA A 1 91 ? 1.972 0.357 -6.882 1.00 98.44 91 ALA A N 1
ATOM 679 C CA . ALA A 1 91 ? 2.620 -0.937 -6.677 1.00 98.44 91 ALA A CA 1
ATOM 680 C C . ALA A 1 91 ? 3.810 -1.089 -7.642 1.00 98.44 91 ALA A C 1
ATOM 682 O O . ALA A 1 91 ? 3.633 -1.255 -8.849 1.00 98.44 91 ALA A O 1
ATOM 683 N N . THR A 1 92 ? 5.036 -1.017 -7.128 1.00 98.38 92 THR A N 1
ATOM 684 C CA . THR A 1 92 ? 6.249 -1.230 -7.939 1.00 98.38 92 THR A CA 1
ATOM 685 C C . THR A 1 92 ? 6.357 -2.673 -8.435 1.00 98.38 92 THR A C 1
ATOM 687 O O . THR A 1 92 ? 5.854 -3.598 -7.794 1.00 98.38 92 THR A O 1
ATOM 690 N N . ALA A 1 93 ? 7.104 -2.895 -9.523 1.00 98.12 93 ALA A N 1
ATOM 691 C CA . ALA A 1 93 ? 7.425 -4.245 -9.999 1.00 98.12 93 ALA A CA 1
ATOM 692 C C . ALA A 1 93 ? 8.075 -5.111 -8.900 1.00 98.12 93 ALA A C 1
ATOM 694 O O . ALA A 1 93 ? 7.759 -6.289 -8.774 1.00 98.12 93 ALA A O 1
ATOM 695 N N . ASN A 1 94 ? 8.921 -4.521 -8.047 1.00 98.44 94 ASN A N 1
ATOM 696 C CA . ASN A 1 94 ? 9.518 -5.212 -6.903 1.00 98.44 94 ASN A CA 1
ATOM 697 C C . ASN A 1 94 ? 8.457 -5.720 -5.909 1.00 98.44 94 ASN A C 1
ATOM 699 O O . ASN A 1 94 ? 8.469 -6.897 -5.556 1.00 98.44 94 ASN A O 1
ATOM 703 N N . THR A 1 95 ? 7.518 -4.863 -5.492 1.00 98.69 95 THR A N 1
ATOM 704 C CA . THR A 1 95 ? 6.409 -5.263 -4.610 1.00 98.69 95 THR A CA 1
ATOM 705 C C . THR A 1 95 ? 5.554 -6.354 -5.256 1.00 98.69 95 THR A C 1
ATOM 707 O O . THR A 1 95 ? 5.282 -7.364 -4.617 1.00 98.69 95 THR A O 1
ATOM 710 N N . ILE A 1 96 ? 5.198 -6.201 -6.534 1.00 98.62 96 ILE A N 1
ATOM 711 C CA . ILE A 1 96 ? 4.402 -7.180 -7.293 1.00 98.62 96 ILE A CA 1
ATOM 712 C C . ILE A 1 96 ? 5.092 -8.549 -7.329 1.00 98.62 96 ILE A C 1
ATOM 714 O O . ILE A 1 96 ? 4.475 -9.571 -7.016 1.00 98.62 96 ILE A O 1
ATOM 718 N N . ASN A 1 97 ? 6.381 -8.569 -7.673 1.00 98.69 97 ASN A N 1
ATOM 719 C CA . ASN A 1 97 ? 7.161 -9.797 -7.765 1.00 98.69 97 ASN A CA 1
ATOM 720 C C . ASN A 1 97 ? 7.253 -10.494 -6.405 1.00 98.69 97 ASN A C 1
ATOM 722 O O . ASN A 1 97 ? 6.984 -11.691 -6.320 1.00 98.69 97 ASN A O 1
ATOM 726 N N . LYS A 1 98 ? 7.540 -9.746 -5.332 1.00 98.75 98 LYS A N 1
ATOM 727 C CA . LYS A 1 98 ? 7.613 -10.286 -3.967 1.00 98.75 98 LYS A CA 1
ATOM 728 C C . LYS A 1 98 ? 6.278 -10.846 -3.481 1.00 98.75 98 LYS A C 1
ATOM 730 O O . LYS A 1 98 ? 6.245 -11.981 -3.009 1.00 98.75 98 LYS A O 1
ATOM 735 N N . MET A 1 99 ? 5.181 -10.111 -3.674 1.00 98.38 99 MET A N 1
ATOM 736 C CA . MET A 1 99 ? 3.838 -10.571 -3.302 1.00 98.38 99 MET A CA 1
ATOM 737 C C . MET A 1 99 ? 3.485 -11.896 -3.982 1.00 98.38 99 MET A C 1
ATOM 739 O O . MET A 1 99 ? 3.012 -12.815 -3.323 1.00 98.38 99 MET A O 1
ATOM 743 N N . SER A 1 100 ? 3.776 -12.036 -5.280 1.00 98.38 100 SER A N 1
ATOM 744 C CA . SER A 1 100 ? 3.465 -13.267 -6.026 1.00 98.38 100 SER A CA 1
ATOM 745 C C . SER A 1 100 ? 4.226 -14.508 -5.540 1.00 98.38 100 SER A C 1
ATOM 747 O O . SER A 1 100 ? 3.863 -15.633 -5.886 1.00 98.38 100 SER A O 1
ATOM 749 N N . LYS A 1 101 ? 5.304 -14.301 -4.774 1.00 98.25 101 LYS A N 1
ATOM 750 C CA . LYS A 1 101 ? 6.181 -15.341 -4.228 1.00 98.25 101 LYS A CA 1
ATOM 751 C C . LYS A 1 101 ? 6.068 -15.481 -2.709 1.00 98.25 101 LYS A C 1
ATOM 753 O O . LYS A 1 101 ? 6.823 -16.253 -2.133 1.00 98.25 101 LYS A O 1
ATOM 758 N N . GLY A 1 102 ? 5.160 -14.744 -2.064 1.00 97.75 102 GLY A N 1
ATOM 759 C CA . GLY A 1 102 ? 5.002 -14.765 -0.608 1.00 97.75 102 GLY A CA 1
ATOM 760 C C . GLY A 1 102 ? 6.184 -14.164 0.162 1.00 97.75 102 GLY A C 1
ATOM 761 O O . GLY A 1 102 ? 6.359 -14.465 1.337 1.00 97.75 102 GLY A O 1
ATOM 762 N N . ILE A 1 103 ? 7.010 -13.328 -0.477 1.00 98.75 103 ILE A N 1
ATOM 763 C CA . ILE A 1 103 ? 8.113 -12.636 0.200 1.00 98.75 103 ILE A CA 1
ATOM 764 C C . ILE A 1 103 ? 7.540 -11.427 0.944 1.00 98.75 103 ILE A C 1
ATOM 766 O O . ILE A 1 103 ? 6.970 -10.531 0.321 1.00 98.75 103 ILE A O 1
ATOM 770 N N . ALA A 1 104 ? 7.726 -11.397 2.265 1.00 98.38 104 ALA A N 1
ATOM 771 C CA . ALA A 1 104 ? 7.195 -10.378 3.168 1.00 98.38 104 ALA A CA 1
ATOM 772 C C . ALA A 1 104 ? 8.294 -9.699 4.001 1.00 98.38 104 ALA A C 1
ATOM 774 O O . ALA A 1 104 ? 8.332 -9.800 5.223 1.00 98.38 104 ALA A O 1
ATOM 775 N N . ASP A 1 105 ? 9.214 -9.018 3.319 1.00 98.06 105 ASP A N 1
ATOM 776 C CA . ASP A 1 105 ? 10.443 -8.462 3.905 1.00 98.06 105 ASP A CA 1
ATOM 777 C C . ASP A 1 105 ? 10.383 -6.960 4.238 1.00 98.06 105 ASP A C 1
ATOM 779 O O . ASP A 1 105 ? 11.414 -6.316 4.389 1.00 98.06 105 ASP A O 1
ATOM 783 N N . ASN A 1 106 ? 9.181 -6.392 4.316 1.00 98.56 106 ASN A N 1
ATOM 784 C CA . ASN A 1 106 ? 8.915 -5.057 4.858 1.00 98.56 106 ASN A CA 1
ATOM 785 C C . ASN A 1 106 ? 7.477 -5.000 5.381 1.00 98.56 106 ASN A C 1
ATOM 787 O O . ASN A 1 106 ? 6.648 -5.839 5.007 1.00 98.56 106 ASN A O 1
ATOM 791 N N . ILE A 1 107 ? 7.170 -3.976 6.179 1.00 98.56 107 ILE A N 1
ATOM 792 C CA . ILE A 1 107 ? 5.880 -3.848 6.872 1.00 98.56 107 ILE A CA 1
ATOM 793 C C . ILE A 1 107 ? 4.669 -3.905 5.925 1.00 98.56 107 ILE A C 1
ATOM 795 O O . ILE A 1 107 ? 3.653 -4.528 6.237 1.00 98.56 107 ILE A O 1
ATOM 799 N N . LEU A 1 108 ? 4.782 -3.335 4.718 1.00 98.75 108 LEU A N 1
ATOM 800 C CA . LEU A 1 108 ? 3.709 -3.360 3.721 1.00 98.75 108 LEU A CA 1
ATOM 801 C C . LEU A 1 108 ? 3.453 -4.770 3.193 1.00 98.75 108 LEU A C 1
ATOM 803 O O . LEU A 1 108 ? 2.299 -5.188 3.105 1.00 98.75 108 LEU A O 1
ATOM 807 N N . LEU A 1 109 ? 4.507 -5.512 2.850 1.00 98.81 109 LEU A N 1
ATOM 808 C CA . LEU A 1 109 ? 4.364 -6.882 2.358 1.00 98.81 109 LEU A CA 1
ATOM 809 C C . LEU A 1 109 ? 3.912 -7.848 3.462 1.00 98.81 109 LEU A C 1
ATOM 811 O O . LEU A 1 109 ? 3.110 -8.735 3.184 1.00 98.81 109 LEU A O 1
ATOM 815 N N . GLN A 1 110 ? 4.369 -7.653 4.704 1.00 98.69 110 GLN A N 1
ATOM 816 C CA . GLN A 1 110 ? 3.884 -8.395 5.878 1.00 98.69 110 GLN A CA 1
ATOM 817 C C . GLN A 1 110 ? 2.381 -8.190 6.069 1.00 98.69 110 GLN A C 1
ATOM 819 O O . GLN A 1 110 ? 1.626 -9.156 6.168 1.00 98.69 110 GLN A O 1
ATOM 824 N N . THR A 1 111 ? 1.935 -6.933 6.008 1.00 98.69 111 THR A N 1
ATOM 825 C CA . THR A 1 111 ? 0.514 -6.574 6.068 1.00 98.69 111 THR A CA 1
ATOM 826 C C . THR A 1 111 ? -0.266 -7.205 4.914 1.00 98.69 111 THR A C 1
ATOM 828 O O . THR A 1 111 ? -1.340 -7.758 5.128 1.00 98.69 111 THR A O 1
ATOM 831 N N . ALA A 1 112 ? 0.268 -7.168 3.687 1.00 98.44 112 ALA A N 1
ATOM 832 C CA . ALA A 1 112 ? -0.406 -7.720 2.510 1.00 98.44 112 ALA A CA 1
ATOM 833 C C . ALA A 1 112 ? -0.554 -9.244 2.588 1.00 98.44 112 ALA A C 1
ATOM 835 O O . ALA A 1 112 ? -1.593 -9.771 2.204 1.00 98.44 112 ALA A O 1
ATOM 836 N N . LEU A 1 113 ? 0.456 -9.939 3.118 1.00 97.94 113 LEU A N 1
ATOM 837 C CA . LEU A 1 113 ? 0.431 -11.388 3.311 1.00 97.94 113 LEU A CA 1
ATOM 838 C C . LEU A 1 113 ? -0.537 -11.812 4.432 1.00 97.94 113 LEU A C 1
ATOM 840 O O . LEU A 1 113 ? -1.149 -12.876 4.347 1.00 97.94 113 LEU A O 1
ATOM 844 N N . ALA A 1 114 ? -0.693 -10.985 5.471 1.00 97.50 114 ALA A N 1
ATOM 845 C CA . ALA A 1 114 ? -1.626 -11.225 6.573 1.00 97.50 114 ALA A CA 1
ATOM 846 C C . ALA A 1 114 ? -3.082 -10.838 6.242 1.00 97.50 114 ALA A C 1
ATOM 848 O O . ALA A 1 114 ? -4.021 -11.388 6.826 1.00 97.50 114 ALA A O 1
ATOM 849 N N . CYS A 1 115 ? -3.279 -9.902 5.311 1.00 97.31 115 CYS A N 1
ATOM 850 C CA . CYS A 1 115 ? -4.583 -9.346 4.978 1.00 97.31 115 CYS A CA 1
ATOM 851 C C . CYS A 1 115 ? -5.501 -10.380 4.310 1.00 97.31 115 CYS A C 1
ATOM 853 O O . CYS A 1 115 ? -5.139 -11.037 3.337 1.00 97.31 115 CYS A O 1
ATOM 855 N N . ARG A 1 116 ? -6.734 -10.491 4.814 1.00 96.12 116 ARG A N 1
ATOM 856 C CA . ARG A 1 116 ? -7.795 -11.354 4.256 1.00 96.12 116 ARG A CA 1
ATOM 857 C C . ARG A 1 116 ? -8.908 -10.566 3.563 1.00 96.12 116 ARG A C 1
ATOM 859 O O . ARG A 1 116 ? -9.962 -11.115 3.262 1.00 96.12 116 ARG A O 1
ATOM 866 N N . ARG A 1 117 ? -8.694 -9.267 3.362 1.00 97.81 117 ARG A N 1
ATOM 867 C CA . ARG A 1 117 ? -9.636 -8.344 2.723 1.00 97.81 117 ARG A CA 1
ATOM 868 C C . ARG A 1 117 ? -9.317 -8.230 1.228 1.00 97.81 117 ARG A C 1
ATOM 870 O O . ARG A 1 117 ? -8.193 -8.546 0.837 1.00 97.81 117 ARG A O 1
ATOM 877 N N . PRO A 1 118 ? -10.264 -7.766 0.392 1.00 98.12 118 PRO A N 1
ATOM 878 C CA . PRO A 1 118 ? -10.001 -7.483 -1.013 1.00 98.12 118 PRO A CA 1
ATOM 879 C C . PRO A 1 118 ? -8.714 -6.677 -1.206 1.00 98.12 118 PRO A C 1
ATOM 881 O O . PRO A 1 118 ? -8.563 -5.583 -0.655 1.00 98.12 118 PRO A O 1
ATOM 884 N N . LEU A 1 119 ? -7.798 -7.233 -1.999 1.00 98.56 119 LEU A N 1
ATOM 885 C CA . LEU A 1 119 ? -6.506 -6.633 -2.304 1.00 98.56 119 LEU A CA 1
ATOM 886 C C . LEU A 1 119 ? -6.520 -6.099 -3.734 1.00 98.56 119 LEU A C 1
ATOM 888 O O . LEU A 1 119 ? -6.782 -6.832 -4.690 1.00 98.56 119 LEU A O 1
ATOM 892 N N . ILE A 1 120 ? -6.240 -4.809 -3.879 1.00 98.62 120 ILE A N 1
ATOM 893 C CA . ILE A 1 120 ? -6.204 -4.103 -5.153 1.00 98.62 120 ILE A CA 1
ATOM 894 C C . ILE A 1 120 ? -4.806 -3.535 -5.342 1.00 98.62 120 ILE A C 1
ATOM 896 O O . ILE A 1 120 ? -4.272 -2.895 -4.443 1.00 98.62 120 ILE A O 1
ATOM 900 N N . ILE A 1 121 ? -4.215 -3.718 -6.517 1.00 98.50 121 ILE A N 1
ATOM 901 C CA . ILE A 1 121 ? -2.917 -3.131 -6.854 1.00 98.50 121 ILE A CA 1
ATOM 902 C C . ILE A 1 121 ? -3.024 -2.258 -8.103 1.00 98.50 121 ILE A C 1
ATOM 904 O O . ILE A 1 121 ? -3.715 -2.606 -9.062 1.00 98.50 121 ILE A O 1
ATOM 908 N N . ALA A 1 122 ? -2.310 -1.136 -8.101 1.00 97.94 122 ALA A N 1
ATOM 909 C CA . ALA A 1 122 ? -2.119 -0.266 -9.256 1.00 97.94 122 ALA A CA 1
ATOM 910 C C . ALA A 1 122 ? -0.632 -0.283 -9.655 1.00 97.94 122 ALA A C 1
ATOM 912 O O . ALA A 1 122 ? 0.161 0.465 -9.070 1.00 97.94 122 ALA A O 1
ATOM 913 N N . PRO A 1 123 ? -0.227 -1.157 -10.601 1.00 97.12 123 PRO A N 1
ATOM 914 C CA . PRO A 1 123 ? 1.152 -1.262 -11.054 1.00 97.12 123 PRO A CA 1
ATOM 915 C C . PRO A 1 123 ? 1.700 0.072 -11.565 1.00 97.12 123 PRO A C 1
ATOM 917 O O . PRO A 1 123 ? 1.049 0.761 -12.349 1.00 97.12 123 PRO A O 1
ATOM 920 N N . ALA A 1 124 ? 2.914 0.416 -11.140 1.00 94.94 124 ALA A N 1
ATOM 921 C CA . ALA A 1 124 ? 3.649 1.566 -11.652 1.00 94.94 124 ALA A CA 1
ATOM 922 C C . ALA A 1 124 ? 5.152 1.267 -11.678 1.00 94.94 124 ALA A C 1
ATOM 924 O O . ALA A 1 124 ? 5.793 1.127 -10.634 1.00 94.94 124 ALA A O 1
ATOM 925 N N . ALA A 1 125 ?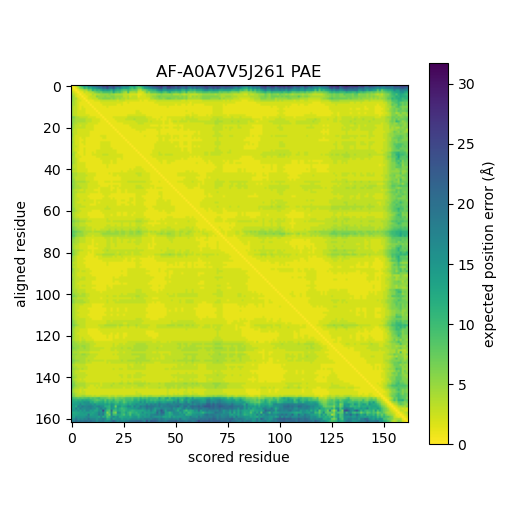 5.702 1.166 -12.883 1.00 93.31 125 ALA A N 1
ATOM 926 C CA . ALA A 1 125 ? 7.124 1.025 -13.166 1.00 93.31 125 ALA A CA 1
ATOM 927 C C . ALA A 1 125 ? 7.380 1.451 -14.623 1.00 93.31 125 ALA A C 1
ATOM 929 O O . ALA A 1 125 ? 6.433 1.759 -15.345 1.00 93.31 125 ALA A O 1
ATOM 930 N N . ASN A 1 126 ? 8.644 1.465 -15.050 1.00 94.00 126 ASN A N 1
ATOM 931 C CA . ASN A 1 126 ? 8.980 1.609 -16.468 1.00 94.00 126 ASN A CA 1
ATOM 932 C C . ASN A 1 126 ? 8.350 0.470 -17.301 1.00 94.00 126 ASN A C 1
ATOM 934 O O . ASN A 1 126 ? 8.204 -0.646 -16.794 1.00 94.00 126 ASN A O 1
ATOM 938 N N . THR A 1 127 ? 8.006 0.742 -18.563 1.00 90.62 127 THR A N 1
ATOM 939 C CA . THR A 1 127 ? 7.355 -0.202 -19.489 1.00 90.62 127 THR A CA 1
ATOM 940 C C . THR A 1 127 ? 8.104 -1.531 -19.572 1.00 90.62 127 THR A C 1
ATOM 942 O O . THR A 1 127 ? 7.507 -2.580 -19.336 1.00 90.62 127 THR A O 1
ATOM 945 N N . GLN A 1 128 ? 9.433 -1.500 -19.715 1.00 94.00 128 GLN A N 1
ATOM 946 C CA . GLN A 1 128 ? 10.269 -2.705 -19.758 1.00 94.00 128 GLN A CA 1
ATOM 947 C C . GLN A 1 128 ? 10.179 -3.527 -18.468 1.00 94.00 128 GLN A C 1
ATOM 949 O O . GLN A 1 128 ? 10.211 -4.753 -18.501 1.00 94.00 128 GLN A O 1
ATOM 954 N N . MET A 1 129 ? 10.022 -2.877 -17.310 1.00 95.44 129 MET A N 1
ATOM 955 C CA . MET A 1 129 ? 9.857 -3.578 -16.033 1.00 95.44 129 MET A CA 1
ATOM 956 C C . MET A 1 129 ? 8.476 -4.230 -15.899 1.00 95.44 129 MET A C 1
ATOM 958 O O . MET A 1 129 ? 8.372 -5.283 -15.268 1.00 95.44 129 MET A O 1
ATOM 962 N N . ILE A 1 130 ? 7.422 -3.610 -16.443 1.00 94.38 130 ILE A N 1
ATOM 963 C CA . ILE A 1 130 ? 6.056 -4.158 -16.438 1.00 94.38 130 ILE A CA 1
ATOM 964 C C . ILE A 1 130 ? 5.939 -5.330 -17.416 1.00 94.38 130 ILE A C 1
ATOM 966 O O . ILE A 1 130 ? 5.355 -6.356 -17.065 1.00 94.38 130 ILE A O 1
ATOM 970 N N . GLU A 1 131 ? 6.522 -5.191 -18.605 1.00 94.94 131 GLU A N 1
ATOM 971 C CA . GLU A 1 131 ? 6.503 -6.197 -19.671 1.00 94.94 131 GLU A CA 1
ATOM 972 C C . GLU A 1 131 ? 7.476 -7.355 -19.425 1.00 94.94 131 GLU A C 1
ATOM 974 O O . GLU A 1 131 ? 7.320 -8.431 -20.005 1.00 94.94 131 GLU A O 1
ATOM 979 N N . HIS A 1 132 ? 8.438 -7.181 -18.513 1.00 97.94 132 HIS A N 1
ATOM 980 C CA . HIS A 1 132 ? 9.363 -8.236 -18.121 1.00 97.94 132 HIS A CA 1
ATOM 981 C C . HIS A 1 132 ? 8.615 -9.514 -17.704 1.00 97.94 132 HIS A C 1
ATOM 983 O O . HIS A 1 132 ? 7.681 -9.474 -16.894 1.00 97.94 132 HIS A O 1
ATOM 989 N N . HIS A 1 133 ? 9.065 -10.681 -18.182 1.00 97.75 133 HIS A N 1
ATOM 990 C CA . HIS A 1 133 ? 8.352 -11.954 -17.998 1.00 97.75 133 HIS A CA 1
ATOM 991 C C . HIS A 1 133 ? 8.108 -12.310 -16.527 1.00 97.75 133 HIS A C 1
ATOM 993 O O . HIS A 1 133 ? 7.056 -12.858 -16.198 1.00 97.75 133 HIS A O 1
ATOM 999 N N . TYR A 1 134 ? 9.035 -11.960 -15.628 1.00 97.94 134 TYR A N 1
ATOM 1000 C CA . TYR A 1 134 ? 8.833 -12.105 -14.180 1.00 97.94 134 TYR A CA 1
ATOM 1001 C C . TYR A 1 134 ? 7.669 -11.262 -13.647 1.00 97.94 134 TYR A C 1
ATOM 1003 O O . TYR A 1 134 ? 6.860 -11.785 -12.884 1.00 97.94 134 TYR A O 1
ATOM 1011 N N . THR A 1 135 ? 7.537 -10.002 -14.064 1.00 98.00 135 THR A N 1
ATOM 1012 C CA . THR A 1 135 ? 6.448 -9.121 -13.620 1.00 98.00 135 THR A CA 1
ATOM 1013 C C . THR A 1 135 ? 5.119 -9.562 -14.214 1.00 98.00 135 THR A C 1
ATOM 1015 O O . THR A 1 135 ? 4.138 -9.701 -13.484 1.00 98.00 135 THR A O 1
ATOM 1018 N N . VAL A 1 136 ? 5.090 -9.900 -15.505 1.00 97.69 136 VAL A N 1
ATOM 1019 C CA . VAL A 1 136 ? 3.902 -10.459 -16.166 1.00 97.69 136 VAL A CA 1
ATOM 1020 C C . VAL A 1 136 ? 3.456 -11.760 -15.491 1.00 97.69 136 VAL A C 1
ATOM 1022 O O . VAL A 1 136 ? 2.271 -11.934 -15.199 1.00 97.69 136 VAL A O 1
ATOM 1025 N N . GLY A 1 137 ? 4.392 -12.671 -15.206 1.00 98.44 137 GLY A N 1
ATOM 1026 C CA . GLY A 1 137 ? 4.121 -13.920 -14.491 1.00 98.44 137 GLY A CA 1
ATOM 1027 C C . GLY A 1 137 ? 3.601 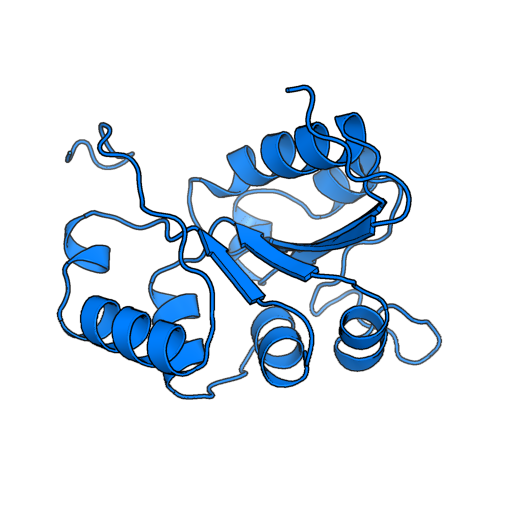-13.683 -13.072 1.00 98.44 137 GLY A C 1
ATOM 1028 O O . GLY A 1 137 ? 2.635 -14.321 -12.654 1.00 98.44 137 GLY A O 1
ATOM 1029 N N . SER A 1 138 ? 4.176 -12.714 -12.363 1.00 98.56 138 SER A N 1
ATOM 1030 C CA . SER A 1 138 ? 3.746 -12.321 -11.019 1.00 98.56 138 SER A CA 1
ATOM 1031 C C . SER A 1 138 ? 2.337 -11.733 -11.023 1.00 98.56 138 SER A C 1
ATOM 1033 O O . SER A 1 138 ? 1.501 -12.152 -10.230 1.00 98.56 138 SER A O 1
ATOM 1035 N N . ILE A 1 139 ? 2.019 -10.842 -11.967 1.00 98.25 139 ILE A N 1
ATOM 1036 C CA . ILE A 1 139 ? 0.669 -10.289 -12.147 1.00 98.25 139 ILE A CA 1
ATOM 1037 C C . ILE A 1 139 ? -0.345 -11.403 -12.430 1.00 98.25 139 ILE A C 1
ATOM 1039 O O . ILE A 1 139 ? -1.435 -11.392 -11.860 1.00 98.25 139 ILE A O 1
ATOM 1043 N N . LYS A 1 140 ? -0.002 -12.376 -13.286 1.00 98.06 140 LYS A N 1
ATOM 1044 C CA . LYS A 1 140 ? -0.863 -13.541 -13.550 1.00 98.06 140 LYS A CA 1
ATOM 1045 C C . LYS A 1 140 ? -1.117 -14.342 -12.272 1.00 98.06 140 LYS A C 1
ATOM 1047 O O . LYS A 1 140 ? -2.271 -14.633 -11.975 1.00 98.06 140 LYS A O 1
ATOM 1052 N N . MET A 1 141 ? -0.071 -14.639 -11.499 1.00 98.31 141 MET A N 1
ATOM 1053 C CA . MET A 1 141 ? -0.198 -15.363 -10.231 1.00 98.31 141 MET A CA 1
ATOM 1054 C C . MET A 1 141 ? -1.067 -14.600 -9.225 1.00 98.31 141 MET A C 1
ATOM 1056 O O . MET A 1 141 ? -1.948 -15.186 -8.605 1.00 98.31 141 MET A O 1
ATOM 1060 N N . LEU A 1 142 ? -0.880 -13.286 -9.098 1.00 97.94 142 LEU A N 1
ATOM 1061 C CA . LEU A 1 142 ? -1.696 -12.455 -8.211 1.00 97.94 142 LEU A CA 1
ATOM 1062 C C . LEU A 1 142 ? -3.176 -12.462 -8.623 1.00 97.94 142 LEU A C 1
ATOM 1064 O O . LEU A 1 142 ? -4.035 -12.619 -7.763 1.00 97.94 142 LEU A O 1
ATOM 1068 N N . LYS A 1 143 ? -3.483 -12.390 -9.925 1.00 97.44 143 LYS A N 1
ATOM 1069 C CA . LYS A 1 143 ? -4.866 -12.504 -10.424 1.00 97.44 143 LYS A CA 1
ATOM 1070 C C . LYS A 1 143 ? -5.501 -13.864 -10.115 1.00 97.44 143 LYS A C 1
ATOM 1072 O O . LYS A 1 143 ? -6.681 -13.905 -9.791 1.00 97.44 143 LYS A O 1
ATOM 1077 N N . VAL A 1 144 ? -4.736 -14.959 -10.204 1.00 97.31 144 VAL A N 1
ATOM 1078 C CA . VAL A 1 144 ? -5.202 -16.307 -9.811 1.00 97.31 144 VAL A CA 1
ATOM 1079 C C . VAL A 1 144 ? -5.550 -16.361 -8.320 1.00 97.31 144 VAL A C 1
ATOM 1081 O O . VAL A 1 144 ? -6.480 -17.059 -7.943 1.00 97.31 144 VAL A O 1
ATOM 1084 N N . ASN A 1 145 ? -4.851 -15.585 -7.490 1.00 96.00 145 ASN A N 1
ATOM 1085 C CA . ASN A 1 145 ? -5.120 -15.441 -6.056 1.00 96.00 145 ASN A CA 1
ATOM 1086 C C . ASN A 1 145 ? -6.070 -14.265 -5.753 1.00 96.00 145 ASN A C 1
ATOM 1088 O O . ASN A 1 145 ? -5.955 -13.627 -4.711 1.00 96.00 145 ASN A O 1
ATOM 1092 N N . GLU A 1 146 ? -6.970 -13.945 -6.689 1.00 96.31 146 GLU A N 1
ATOM 1093 C CA . GLU A 1 146 ? -8.057 -12.963 -6.536 1.00 96.31 146 GLU A CA 1
ATOM 1094 C C . GLU A 1 146 ? -7.616 -11.516 -6.241 1.00 96.31 146 GLU A C 1
ATOM 1096 O O . GLU A 1 146 ? -8.432 -10.657 -5.902 1.00 96.31 146 GLU A O 1
ATOM 1101 N N . VAL A 1 147 ? -6.336 -11.190 -6.445 1.00 98.19 147 VAL A N 1
ATOM 1102 C CA . VAL A 1 147 ? -5.855 -9.807 -6.363 1.00 98.19 147 VAL A CA 1
ATOM 1103 C C . VAL A 1 147 ? -6.342 -9.031 -7.583 1.00 98.19 147 VAL A C 1
ATOM 1105 O O . VAL A 1 147 ? -6.046 -9.372 -8.734 1.00 98.19 147 VAL A O 1
ATOM 1108 N N . LYS A 1 148 ? -7.052 -7.925 -7.345 1.00 98.19 148 LYS A N 1
ATOM 1109 C CA . LYS A 1 148 ? -7.537 -7.048 -8.412 1.00 98.19 148 LYS A CA 1
ATOM 1110 C C . LYS A 1 148 ? -6.408 -6.152 -8.908 1.00 98.19 148 LYS A C 1
ATOM 1112 O O . LYS A 1 148 ? -5.877 -5.327 -8.172 1.00 98.19 148 LYS A O 1
ATOM 1117 N N . VAL A 1 149 ? -6.072 -6.268 -10.186 1.00 97.38 149 VAL A N 1
ATOM 1118 C CA . VAL A 1 149 ? -5.013 -5.466 -10.814 1.00 97.38 149 VAL A CA 1
ATOM 1119 C C . VAL A 1 149 ? -5.644 -4.372 -11.668 1.00 97.38 149 VAL A C 1
ATOM 1121 O O . VAL A 1 149 ? -6.338 -4.675 -12.639 1.00 97.38 149 VAL A O 1
ATOM 1124 N N . ILE A 1 150 ? -5.404 -3.109 -11.316 1.00 94.06 150 ILE A N 1
ATOM 1125 C CA . ILE A 1 150 ? -5.806 -1.952 -12.124 1.00 94.06 150 ILE A CA 1
ATOM 1126 C C . ILE A 1 150 ? -4.828 -1.817 -13.291 1.00 94.06 150 ILE A C 1
ATOM 1128 O O . ILE A 1 150 ? -3.618 -1.837 -13.084 1.00 94.06 150 ILE A O 1
ATOM 1132 N N . ALA A 1 151 ? -5.337 -1.707 -14.518 1.00 81.44 151 ALA A N 1
ATOM 1133 C CA . ALA A 1 151 ? -4.483 -1.543 -15.690 1.00 81.44 151 ALA A CA 1
ATOM 1134 C C . ALA A 1 151 ? -3.706 -0.217 -15.625 1.00 81.44 151 ALA A C 1
ATOM 1136 O O . ALA A 1 151 ? -4.254 0.818 -15.235 1.00 81.44 151 ALA A O 1
ATOM 1137 N N . SER A 1 152 ? -2.433 -0.252 -16.019 1.00 75.50 152 SER A N 1
ATOM 1138 C CA . SER A 1 152 ? -1.627 0.950 -16.220 1.00 75.50 152 SER A CA 1
ATOM 1139 C C . SER A 1 152 ? -2.172 1.770 -17.392 1.00 75.50 152 SER A C 1
ATOM 1141 O O . SER A 1 152 ? -2.758 1.233 -18.330 1.00 75.50 152 SER A O 1
ATOM 1143 N N . GLN A 1 153 ? -1.982 3.088 -17.335 1.00 74.19 153 GLN A N 1
ATOM 1144 C CA . GLN A 1 153 ? -2.253 3.978 -18.465 1.00 74.19 153 GLN A CA 1
ATOM 1145 C C . GLN A 1 153 ? -0.963 4.172 -19.265 1.00 74.19 153 GLN A C 1
ATOM 1147 O O . GLN A 1 153 ? 0.071 4.434 -18.653 1.00 74.19 153 GLN A O 1
ATOM 1152 N N . SER A 1 154 ? -1.034 4.110 -20.595 1.00 67.50 154 SER A N 1
ATOM 1153 C CA . SER A 1 154 ? 0.074 4.510 -21.473 1.00 67.50 154 SER A CA 1
ATOM 1154 C C . SER A 1 154 ? 0.215 6.031 -21.473 1.00 67.50 154 SER A C 1
ATOM 1156 O O . SER A 1 154 ? -0.739 6.743 -21.803 1.00 67.50 154 SER A O 1
ATOM 1158 N N . LYS A 1 155 ? 1.378 6.524 -21.041 1.00 69.38 155 LYS A N 1
ATOM 1159 C CA . LYS A 1 155 ? 1.775 7.939 -20.991 1.00 69.38 155 LYS A CA 1
ATOM 1160 C C . LYS A 1 155 ? 3.298 8.003 -20.998 1.00 69.38 155 LYS A C 1
ATOM 1162 O O . LYS A 1 155 ? 3.928 7.118 -20.436 1.00 69.38 155 LYS A O 1
ATOM 1167 N N . GLN A 1 156 ? 3.855 9.1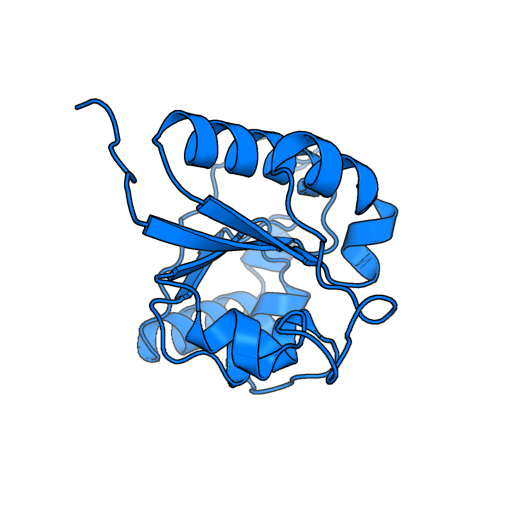12 -21.481 1.00 61.81 156 GLN A N 1
ATOM 1168 C CA . GLN A 1 156 ? 5.291 9.357 -21.379 1.00 61.81 156 GLN A CA 1
ATOM 1169 C C . GLN A 1 156 ? 5.781 9.230 -19.922 1.00 61.81 156 GLN A C 1
ATOM 1171 O O . GLN A 1 156 ? 5.233 9.839 -18.992 1.00 61.81 156 GLN A O 1
ATOM 1176 N N . LEU A 1 157 ? 6.801 8.402 -19.730 1.00 70.88 157 LEU A N 1
ATOM 1177 C CA . LEU A 1 157 ? 7.407 8.044 -18.459 1.00 70.88 157 LEU A CA 1
ATOM 1178 C C . LEU A 1 157 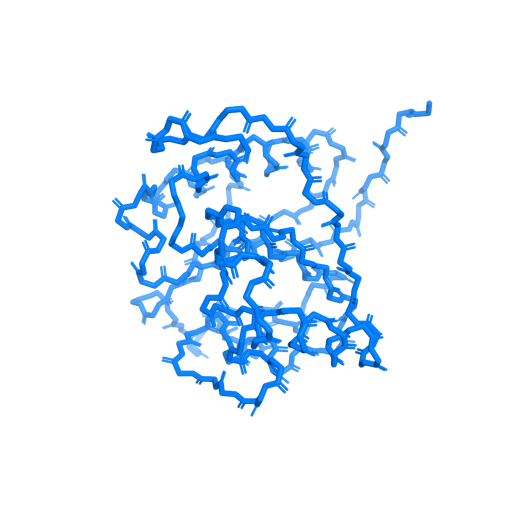? 8.452 9.076 -18.027 1.00 70.88 157 LEU A C 1
ATOM 1180 O O . LEU A 1 157 ? 8.972 9.850 -18.825 1.00 70.88 157 LEU A O 1
ATOM 1184 N N . ALA A 1 158 ? 8.827 9.047 -16.744 1.00 62.81 158 ALA A N 1
ATOM 1185 C CA . ALA A 1 158 ? 9.849 9.948 -16.200 1.00 62.81 158 ALA A CA 1
ATOM 1186 C C . ALA A 1 158 ? 11.235 9.777 -16.859 1.00 62.81 158 ALA A C 1
ATOM 1188 O O . ALA A 1 158 ? 12.047 10.693 -16.809 1.00 62.81 158 ALA A O 1
ATOM 1189 N N . CYS A 1 159 ? 11.503 8.616 -17.467 1.00 61.56 159 CYS A N 1
ATOM 1190 C CA . CYS A 1 159 ? 12.720 8.344 -18.234 1.00 61.56 159 CYS A CA 1
ATOM 1191 C C . CYS A 1 159 ? 12.662 8.825 -19.695 1.00 61.56 159 CYS A C 1
ATOM 1193 O O . CYS A 1 159 ? 13.692 8.801 -20.356 1.00 61.56 159 CYS A O 1
ATOM 1195 N N . GLY A 1 160 ? 11.498 9.260 -20.192 1.00 61.47 160 GLY A N 1
ATOM 1196 C CA . GLY A 1 160 ? 11.291 9.692 -21.578 1.00 61.47 160 GLY A CA 1
ATOM 1197 C C . GLY A 1 160 ? 10.634 8.653 -22.497 1.00 61.47 160 GLY A C 1
ATOM 1198 O O . GLY A 1 160 ? 10.151 9.051 -23.553 1.00 61.47 160 GLY A O 1
ATOM 1199 N N . ASP A 1 161 ? 10.566 7.383 -22.080 1.00 71.12 161 ASP A N 1
ATOM 1200 C CA . ASP A 1 161 ? 9.884 6.286 -22.796 1.00 71.12 161 ASP A CA 1
ATOM 1201 C C . ASP A 1 161 ? 8.343 6.425 -22.760 1.00 71.12 161 ASP A C 1
ATOM 1203 O O . ASP A 1 161 ? 7.822 7.230 -21.988 1.00 71.12 161 ASP A O 1
ATOM 1207 N N . GLU A 1 162 ? 7.610 5.619 -23.542 1.00 56.34 162 GLU A N 1
ATOM 1208 C CA . GLU A 1 162 ? 6.129 5.524 -23.536 1.00 56.34 162 GLU A CA 1
ATOM 1209 C C . GLU A 1 162 ? 5.575 4.299 -22.789 1.00 56.34 162 GLU A C 1
ATOM 1211 O O . GLU A 1 162 ? 6.252 3.241 -22.750 1.00 56.34 162 GLU A O 1
#

Solvent-accessible surface area (backbone atoms only — not comparable to full-atom values): 8634 Å² total; per-residue (Å²): 130,86,72,77,32,64,94,35,34,34,32,40,31,32,26,57,36,91,60,31,64,54,31,57,55,52,51,52,53,42,44,74,25,42,25,48,53,40,43,32,35,31,81,59,17,50,78,67,42,53,58,68,62,50,26,72,73,52,74,36,77,51,37,33,82,89,55,53,31,88,93,51,62,47,31,52,64,51,47,33,70,69,28,62,29,38,38,26,40,28,26,25,51,66,57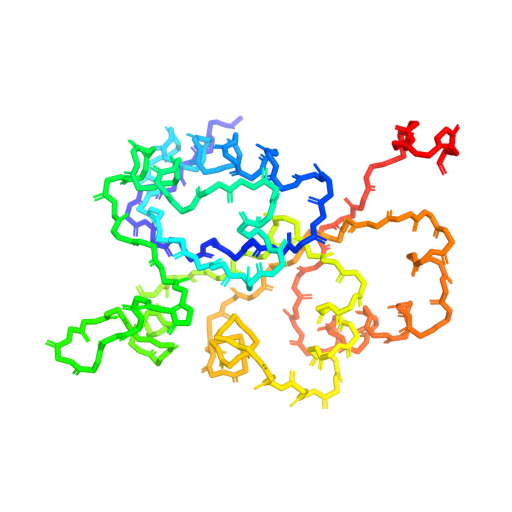,46,40,30,56,51,69,71,49,51,92,46,56,45,41,43,19,58,74,68,35,88,44,58,39,34,36,31,58,42,67,58,57,71,53,52,67,30,66,66,32,45,51,17,54,51,49,32,45,76,69,68,34,44,71,49,81,70,80,91,52,77,41,99,88,69,51,96

Foldseek 3Di:
DQQAQAPAEEEEEEEQDLCSVVVLVVLLSCVVNHYQYAYEYEPNSCVNPNQVSVCVRRVYRHAFPVPADPVDCNALQNSLVPGQEYEYPADELVNLLCLLVLNQPTRRSSSVSNHPHAAEYEYDDPPCSCPPPSSVVSVVSCVVVVHHYDDDDDDQDPVRHD

Nearest PDB structures (foldseek):
  6tgv-assembly1_B  TM=9.509E-01  e=2.503E-15  Mycolicibacterium smegmatis MC2 155
  6tgv-assembly1_D  TM=9.502E-01  e=3.160E-14  Mycolicibacterium smegmatis MC2 155
  7cfu-assembly1_H  TM=9.449E-01  e=1.330E-14  Streptomyces sparsogenes DSM 40356
  6jls-assembly1_A  TM=9.292E-01  e=2.625E-14  Streptomyces olivoviridis
  1p3y-assembly1_1  TM=9.330E-01  e=2.552E-12  Bacillus sp. HIL-Y85/54728

Radius of gyration: 15.02 Å; Cα contacts (8 Å, |Δi|>4): 332; chains: 1; bounding box: 35×32×46 Å

Mean predicted aligned error: 3.55 Å

pLDDT: mean 94.83, std 8.98, range [53.19, 98.88]

Sequence (162 aa):
MELNLSNTKILLGVTGSISAYKACEVARLMIKAGAEVQVIMTPNAERFVSALTFEALTRQPVLTESTESWSSTLNHIDISKGCDAFVIAPATANTINKMSKGIADNILLQTALACRRPLIIAPAANTQMIEHHYTVGSIKMLKVNEVKVIASQSKQLACGDE

Secondary structure (DSSP, 8-state):
-----TT-EEEEEE-SSTTHHHHHHHHHHHHHTT-EEEEEE-HHHHTTS-HHHHHHHHSSPEE-TTT--TTSS-SHHHHHHH-SEEEEEEE-HHHHHHHHTT---SHHHHHHHH--S-EEEEE-S-HHHHHSHHHHHHHHHHHHTTPEEPPPPP---TTS--